Protein AF-A0A544U7P2-F1 (afdb_monomer_lite)

pLDDT: mean 89.32, std 10.21, range [61.12, 98.06]

Organism: Lysinibacillus sphaericus (NCBI:txid1421)

Secondary structure (DSSP, 8-state):
-EEEEEEEETTEEEEEEESSSSS--EEEEEE---HHHH--------PPPPPHHHHHHHHHHHHHHHHHHHHHT-

Sequence (74 aa):
MTILREYEENGYKITEYTNDGETVSARIKEQILTNDDIFPSEPVEVQPKPTLEEMQAQTLLNTEVLIAMKNIGV

Foldseek 3Di:
DAWLDWDDDPQWIKTFDDDPNPDTPDIDTHGNDDPVNVDPDDDDDDDDDDDPVRVVVVVVVVVVVVVVCVVVPD

Structure (mmCIF, N/CA/C/O backbone):
data_AF-A0A544U7P2-F1
#
_entry.id   AF-A0A544U7P2-F1
#
loop_
_atom_site.group_PDB
_atom_site.id
_atom_site.type_symbol
_atom_site.label_atom_id
_atom_site.label_alt_id
_atom_site.label_comp_id
_atom_site.label_asym_id
_atom_site.label_entity_id
_atom_site.la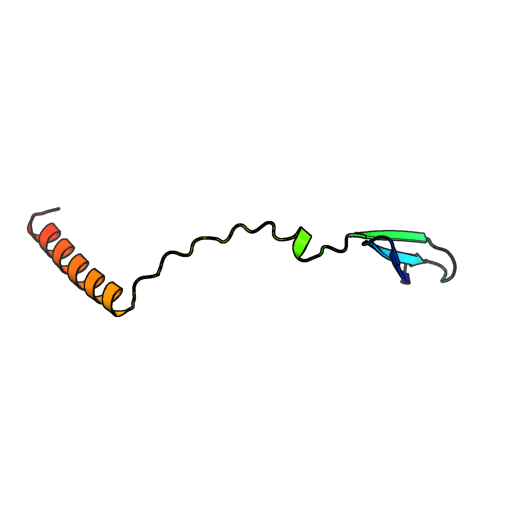bel_seq_id
_atom_site.pdbx_PDB_ins_code
_atom_site.Cartn_x
_atom_site.Cartn_y
_atom_site.Cartn_z
_atom_site.occupancy
_atom_site.B_iso_or_equiv
_atom_site.auth_seq_id
_atom_site.auth_comp_id
_atom_site.auth_asym_id
_atom_site.auth_atom_id
_atom_site.pdbx_PDB_model_num
ATOM 1 N N . MET A 1 1 ? 5.516 -11.280 -32.841 1.00 77.25 1 MET A N 1
ATOM 2 C CA . MET A 1 1 ? 5.865 -10.061 -32.097 1.00 77.25 1 MET A CA 1
ATOM 3 C C . MET A 1 1 ? 6.861 -10.403 -31.004 1.00 77.25 1 MET A C 1
ATOM 5 O O . MET A 1 1 ? 6.511 -11.085 -30.048 1.00 77.25 1 MET A O 1
ATOM 9 N N . THR A 1 2 ? 8.107 -9.988 -31.192 1.00 92.81 2 THR A N 1
ATOM 10 C CA . THR A 1 2 ? 9.224 -10.152 -30.248 1.00 92.81 2 THR A CA 1
ATOM 11 C C . THR A 1 2 ? 9.874 -8.795 -30.004 1.00 92.81 2 THR A C 1
ATOM 13 O O . THR A 1 2 ? 9.679 -7.871 -30.793 1.00 92.81 2 THR A O 1
ATOM 16 N N . ILE A 1 3 ? 10.623 -8.649 -28.911 1.00 94.25 3 ILE A N 1
ATOM 17 C CA . ILE A 1 3 ? 11.360 -7.411 -28.627 1.00 94.25 3 ILE A CA 1
ATOM 18 C C . ILE A 1 3 ? 12.508 -7.289 -29.633 1.00 94.25 3 ILE A C 1
ATOM 20 O O . ILE A 1 3 ? 13.289 -8.224 -29.792 1.00 94.25 3 ILE A O 1
ATOM 24 N N . LEU A 1 4 ? 12.586 -6.147 -30.312 1.00 95.69 4 LEU A N 1
ATOM 25 C CA . LEU A 1 4 ? 13.695 -5.791 -31.194 1.00 95.69 4 LEU A CA 1
ATOM 26 C C . LEU A 1 4 ? 14.812 -5.114 -30.395 1.00 95.69 4 LEU A C 1
ATOM 28 O O . LEU A 1 4 ? 15.974 -5.490 -30.513 1.00 95.69 4 LEU A O 1
ATOM 32 N N . ARG A 1 5 ? 14.459 -4.115 -29.576 1.00 94.81 5 ARG A N 1
ATOM 33 C CA . ARG A 1 5 ? 15.399 -3.398 -28.703 1.00 94.81 5 ARG A CA 1
ATOM 34 C C . ARG A 1 5 ? 14.688 -2.679 -27.561 1.00 94.81 5 ARG A C 1
ATOM 36 O O . ARG A 1 5 ? 13.537 -2.263 -27.701 1.00 94.81 5 ARG A O 1
ATOM 43 N N . GLU A 1 6 ? 15.420 -2.497 -26.468 1.00 95.56 6 GLU A N 1
ATOM 44 C CA . GLU A 1 6 ? 15.019 -1.692 -25.313 1.00 95.56 6 GLU A CA 1
ATOM 45 C C . GLU A 1 6 ? 16.086 -0.636 -25.029 1.00 95.56 6 GLU A C 1
ATOM 47 O O . GLU A 1 6 ? 17.280 -0.931 -25.094 1.00 95.56 6 GLU A O 1
ATOM 52 N N . TYR A 1 7 ? 15.663 0.593 -24.743 1.00 96.38 7 TYR A N 1
ATOM 53 C CA . TYR A 1 7 ? 16.568 1.691 -24.408 1.00 96.38 7 TYR A CA 1
ATOM 54 C C . TYR A 1 7 ? 15.858 2.775 -23.597 1.00 96.38 7 TYR A C 1
ATOM 56 O O . TYR A 1 7 ? 14.631 2.869 -23.599 1.00 96.38 7 TYR A O 1
ATOM 64 N N . GLU A 1 8 ? 16.635 3.608 -22.913 1.00 95.00 8 GLU A N 1
ATOM 65 C CA . GLU A 1 8 ? 16.123 4.764 -22.178 1.00 95.00 8 GLU A CA 1
ATOM 66 C C . GLU A 1 8 ? 16.255 6.038 -23.019 1.00 95.00 8 GLU A C 1
ATOM 68 O O . GLU A 1 8 ? 17.284 6.286 -23.648 1.00 95.00 8 GLU A O 1
ATOM 73 N N . GLU A 1 9 ? 15.206 6.857 -23.038 1.00 93.62 9 GLU A N 1
ATOM 74 C CA . GLU A 1 9 ? 15.172 8.125 -23.766 1.00 93.62 9 GLU A CA 1
ATOM 75 C C . GLU A 1 9 ? 14.339 9.142 -22.978 1.00 93.62 9 GLU A C 1
ATOM 77 O O . GLU A 1 9 ? 13.144 8.946 -22.767 1.00 93.62 9 GLU A O 1
ATOM 82 N N . ASN A 1 10 ? 14.962 10.248 -22.554 1.00 89.69 10 ASN A N 1
ATOM 83 C CA . ASN A 1 10 ? 14.300 11.372 -21.873 1.00 89.69 10 ASN A CA 1
ATOM 84 C C . ASN A 1 10 ? 13.467 10.979 -20.631 1.00 89.69 10 ASN A C 1
ATOM 86 O O . ASN A 1 10 ? 12.375 11.507 -20.436 1.00 89.69 10 ASN A O 1
ATOM 90 N N . GLY A 1 11 ? 13.956 10.046 -19.807 1.00 89.12 11 GLY A N 1
ATOM 91 C CA . GLY A 1 11 ? 13.234 9.582 -18.612 1.00 89.12 11 GLY A CA 1
ATOM 92 C C . GLY A 1 11 ? 12.106 8.588 -18.904 1.00 89.12 11 GLY A C 1
ATOM 93 O O . GLY A 1 11 ? 11.257 8.347 -18.051 1.00 89.12 11 GLY A O 1
ATOM 94 N N . TYR A 1 12 ? 12.086 8.002 -20.102 1.00 93.88 12 TYR A N 1
ATOM 95 C CA . TYR A 1 12 ? 11.184 6.915 -20.462 1.00 93.88 12 TYR A CA 1
ATOM 96 C C . TYR A 1 12 ? 11.977 5.665 -20.819 1.00 93.88 12 TYR A C 1
ATOM 98 O O . TYR A 1 12 ? 12.976 5.742 -21.537 1.00 93.88 12 TYR A O 1
ATOM 106 N N . LYS A 1 13 ? 11.480 4.504 -20.394 1.00 96.00 13 LYS A N 1
ATOM 107 C CA . LYS A 1 13 ? 11.875 3.219 -20.957 1.00 96.00 13 LYS A CA 1
ATOM 108 C C . LYS A 1 13 ? 11.111 3.020 -22.264 1.00 96.00 13 LYS A C 1
ATOM 110 O O . LYS A 1 13 ? 9.880 3.066 -22.301 1.00 96.00 13 LYS A O 1
ATOM 115 N N . ILE A 1 14 ? 11.846 2.832 -23.351 1.00 97.38 14 ILE A N 1
ATOM 116 C CA . ILE A 1 14 ? 11.309 2.574 -24.682 1.00 97.38 14 ILE A CA 1
ATOM 117 C C . ILE A 1 14 ? 11.533 1.102 -25.020 1.00 97.38 14 ILE A C 1
ATOM 119 O O . ILE A 1 14 ? 12.673 0.639 -25.030 1.00 97.38 14 ILE A O 1
ATOM 123 N N . THR A 1 15 ? 10.461 0.397 -25.375 1.00 96.75 15 THR A N 1
ATOM 124 C CA . THR A 1 15 ? 10.530 -0.979 -25.889 1.00 96.75 15 THR A CA 1
ATOM 125 C C . THR A 1 15 ? 9.955 -1.010 -27.299 1.00 96.75 15 THR A C 1
ATOM 127 O O . THR A 1 15 ? 8.782 -0.694 -27.520 1.00 96.75 15 THR A O 1
ATOM 130 N N . GLU A 1 16 ? 10.786 -1.381 -28.270 1.00 97.00 16 GLU A N 1
ATOM 131 C CA . GLU A 1 16 ? 10.388 -1.553 -29.666 1.00 97.00 16 GLU A CA 1
ATOM 132 C C . GLU A 1 16 ? 10.261 -3.038 -30.003 1.00 97.00 16 GLU A C 1
ATOM 134 O O . GLU A 1 16 ? 11.120 -3.849 -29.655 1.00 97.00 16 GLU A O 1
ATOM 139 N N . TYR A 1 17 ? 9.184 -3.389 -30.699 1.00 96.50 17 TYR A N 1
ATOM 140 C CA . TYR A 1 17 ? 8.855 -4.753 -31.094 1.00 96.50 17 TYR A CA 1
ATOM 141 C C . TYR A 1 17 ? 8.949 -4.920 -32.604 1.00 96.50 17 TYR A C 1
ATOM 143 O O . TYR A 1 17 ? 8.725 -3.971 -33.354 1.00 96.50 17 TYR A O 1
ATOM 151 N N . THR A 1 18 ? 9.204 -6.150 -33.033 1.00 96.25 18 THR A N 1
ATOM 152 C CA . THR A 1 18 ? 9.260 -6.558 -34.437 1.00 96.25 18 THR A CA 1
ATOM 153 C C . THR A 1 18 ? 8.446 -7.830 -34.684 1.00 96.25 18 THR A C 1
ATOM 155 O O . THR A 1 18 ? 8.209 -8.638 -33.774 1.00 96.25 18 THR A O 1
ATOM 158 N N . ASN A 1 19 ? 8.006 -8.010 -35.929 1.00 93.69 19 ASN A N 1
ATOM 159 C CA . ASN A 1 19 ? 7.420 -9.257 -36.421 1.00 93.69 19 ASN A CA 1
ATOM 160 C C . ASN A 1 19 ? 8.353 -10.022 -37.372 1.00 93.69 19 ASN A C 1
ATOM 162 O O . ASN A 1 19 ? 8.156 -11.223 -37.534 1.00 93.69 19 ASN A O 1
ATOM 166 N N . ASP A 1 20 ? 9.339 -9.355 -37.974 1.00 92.19 20 ASP A N 1
ATOM 167 C CA . ASP A 1 20 ? 10.239 -9.890 -39.007 1.00 92.19 20 ASP A CA 1
ATOM 168 C C . ASP A 1 20 ? 11.718 -9.935 -38.577 1.00 92.19 20 ASP A C 1
ATOM 170 O O . ASP A 1 20 ? 12.537 -10.522 -39.274 1.00 92.19 20 ASP A O 1
ATOM 174 N N . GLY A 1 21 ? 12.059 -9.364 -37.419 1.00 87.69 21 GLY A N 1
ATOM 175 C CA . GLY A 1 21 ? 13.426 -9.305 -36.898 1.00 87.69 21 GLY A CA 1
ATOM 176 C C . GLY A 1 21 ? 14.204 -8.052 -37.303 1.00 87.69 21 GLY A C 1
ATOM 177 O O . GLY A 1 21 ? 15.270 -7.818 -36.740 1.00 87.69 21 GLY A O 1
ATOM 178 N N . GLU A 1 22 ? 13.681 -7.227 -38.214 1.00 89.50 22 GLU A N 1
ATOM 179 C CA . GLU A 1 22 ? 14.396 -6.062 -38.758 1.00 89.50 22 GLU A CA 1
ATOM 180 C C . GLU A 1 22 ? 13.597 -4.761 -38.622 1.00 89.50 22 GLU A C 1
ATOM 182 O O . GLU A 1 22 ? 14.160 -3.719 -38.279 1.00 89.50 22 GLU A O 1
ATOM 187 N N . THR A 1 23 ? 12.282 -4.798 -38.852 1.00 92.94 23 THR A N 1
ATOM 188 C CA . THR A 1 23 ? 11.426 -3.609 -38.846 1.00 92.94 23 THR A CA 1
ATOM 189 C C . THR A 1 23 ? 10.690 -3.434 -37.523 1.00 92.94 23 THR A C 1
ATOM 191 O O . THR A 1 23 ? 10.265 -4.392 -36.869 1.00 92.94 23 THR A O 1
ATOM 194 N N . VAL A 1 24 ? 10.527 -2.174 -37.112 1.00 93.06 24 VAL A N 1
ATOM 195 C CA . VAL A 1 24 ? 9.751 -1.821 -35.921 1.00 93.06 24 VAL A CA 1
ATOM 196 C C . VAL A 1 24 ? 8.263 -1.912 -36.257 1.00 93.06 24 VAL A C 1
ATOM 198 O O . VAL A 1 24 ? 7.748 -1.125 -37.048 1.00 93.06 24 VAL A O 1
ATOM 201 N N . SER A 1 25 ? 7.561 -2.846 -35.619 1.00 93.69 25 SER A N 1
ATOM 202 C CA . SER A 1 25 ? 6.114 -3.032 -35.755 1.00 93.69 25 SER A CA 1
ATOM 203 C C . SER A 1 25 ? 5.311 -2.322 -34.663 1.00 93.69 25 SER A C 1
ATOM 205 O O . SER A 1 25 ? 4.150 -1.989 -34.879 1.00 93.69 25 SER A O 1
ATOM 207 N N . ALA A 1 26 ? 5.896 -2.109 -33.480 1.00 94.31 26 ALA A N 1
ATOM 208 C CA . ALA A 1 26 ?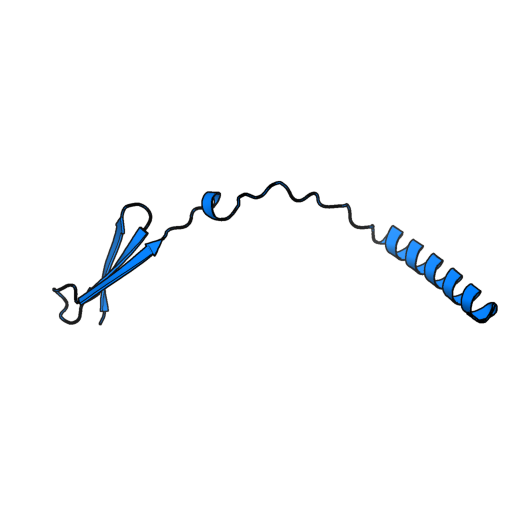 5.260 -1.381 -32.381 1.00 94.31 26 ALA A CA 1
ATOM 209 C C . ALA A 1 26 ? 6.299 -0.746 -31.450 1.00 94.31 26 ALA A C 1
ATOM 211 O O . ALA A 1 26 ? 7.403 -1.267 -31.299 1.00 94.31 26 ALA A O 1
ATOM 212 N N . ARG A 1 27 ? 5.921 0.351 -30.786 1.00 94.88 27 ARG A N 1
ATOM 213 C CA . ARG A 1 27 ? 6.754 1.065 -29.810 1.00 94.88 27 ARG A CA 1
ATOM 214 C C . ARG A 1 27 ? 5.937 1.379 -28.559 1.00 94.88 27 ARG A C 1
ATOM 216 O O . ARG A 1 27 ? 4.904 2.036 -28.659 1.00 94.88 27 ARG A O 1
ATOM 223 N N . ILE A 1 28 ? 6.413 0.933 -27.399 1.00 95.75 28 ILE A N 1
ATOM 224 C CA . ILE A 1 28 ? 5.847 1.242 -26.079 1.00 95.75 28 ILE A CA 1
ATOM 225 C C . ILE A 1 28 ? 6.771 2.237 -25.369 1.00 95.75 28 ILE A C 1
ATOM 227 O O . ILE A 1 28 ? 7.992 2.166 -25.522 1.00 95.75 28 ILE A O 1
ATOM 231 N N . LYS A 1 29 ? 6.180 3.182 -24.628 1.00 95.75 29 LYS A N 1
ATOM 232 C CA . LYS A 1 29 ? 6.891 4.157 -23.793 1.00 95.75 29 LYS A CA 1
ATOM 233 C C . LYS A 1 29 ? 6.364 4.078 -22.365 1.00 95.75 29 LYS A C 1
ATOM 235 O O . LYS A 1 29 ? 5.180 4.323 -22.148 1.00 95.75 29 LYS A O 1
ATOM 240 N N . GLU A 1 30 ? 7.235 3.774 -21.416 1.00 93.50 30 GLU A N 1
ATOM 241 C CA . GLU A 1 30 ? 6.916 3.715 -19.988 1.00 93.50 30 GLU A CA 1
ATOM 242 C C . GLU A 1 30 ? 7.690 4.816 -19.264 1.00 93.50 30 GLU A C 1
ATOM 244 O O . GLU A 1 30 ? 8.892 4.961 -19.472 1.00 93.50 30 GLU A O 1
ATOM 249 N N . GLN A 1 31 ? 7.013 5.630 -18.453 1.00 91.94 31 GLN A N 1
ATOM 250 C CA . GLN A 1 31 ? 7.675 6.687 -17.688 1.00 91.94 31 GLN A CA 1
ATOM 251 C C . GLN A 1 31 ? 8.504 6.070 -16.559 1.00 91.94 31 GLN A C 1
ATOM 253 O O . GLN A 1 31 ? 7.998 5.251 -15.793 1.00 91.94 31 GLN A O 1
ATOM 258 N N . ILE A 1 32 ? 9.765 6.483 -16.441 1.00 88.56 32 ILE A N 1
ATOM 259 C CA . ILE A 1 32 ? 10.616 6.116 -15.312 1.00 88.56 32 ILE A CA 1
ATOM 260 C C . ILE A 1 32 ? 10.280 7.083 -14.179 1.00 88.56 32 ILE A C 1
ATOM 262 O O . ILE A 1 32 ? 10.618 8.262 -14.244 1.00 88.56 32 ILE A O 1
ATOM 266 N N . LEU A 1 33 ? 9.568 6.591 -13.169 1.00 84.94 33 LEU A N 1
ATOM 267 C CA . LEU A 1 33 ? 9.265 7.360 -11.964 1.00 84.94 33 LEU A CA 1
ATOM 268 C C . LEU A 1 33 ? 10.470 7.321 -11.023 1.00 84.94 33 LEU A C 1
ATOM 270 O O . LEU A 1 33 ? 11.007 6.246 -10.743 1.00 84.94 33 LEU A O 1
ATOM 274 N N . THR A 1 34 ? 10.888 8.481 -10.525 1.00 76.94 34 THR A N 1
ATOM 275 C CA . THR A 1 34 ? 11.925 8.591 -9.493 1.00 76.94 34 THR A CA 1
ATOM 276 C C . THR A 1 34 ? 11.298 8.699 -8.101 1.00 76.94 34 THR A C 1
ATOM 278 O O . THR A 1 34 ? 10.105 8.962 -7.964 1.00 76.94 34 THR A O 1
ATOM 281 N N . ASN A 1 35 ? 12.081 8.482 -7.037 1.00 71.50 35 ASN A N 1
ATOM 282 C CA . ASN A 1 35 ? 11.566 8.594 -5.662 1.00 71.50 35 ASN A CA 1
ATOM 283 C C . ASN A 1 35 ? 10.995 9.990 -5.355 1.00 71.50 35 ASN A C 1
ATOM 285 O O . ASN A 1 35 ? 10.020 10.091 -4.613 1.00 71.50 35 ASN A O 1
ATOM 289 N N . ASP A 1 36 ? 11.550 11.034 -5.973 1.00 67.38 36 ASP A N 1
ATOM 290 C CA . ASP A 1 36 ? 11.075 12.413 -5.827 1.00 67.38 36 ASP A CA 1
ATOM 291 C C . ASP A 1 36 ? 9.692 12.621 -6.479 1.00 67.38 36 ASP A C 1
ATOM 293 O O . ASP A 1 36 ? 8.916 13.458 -6.022 1.00 67.38 36 ASP A O 1
ATOM 297 N N . ASP A 1 37 ? 9.340 11.820 -7.495 1.00 70.31 37 ASP A N 1
ATOM 298 C CA . ASP A 1 37 ? 8.034 11.872 -8.171 1.00 70.31 37 ASP A CA 1
ATOM 299 C C . ASP A 1 37 ? 6.929 11.135 -7.393 1.00 70.31 37 ASP A C 1
ATOM 301 O O . ASP A 1 37 ? 5.742 11.410 -7.571 1.00 70.31 37 ASP A O 1
ATOM 305 N N . ILE A 1 38 ? 7.305 10.169 -6.548 1.00 67.31 38 ILE A N 1
ATOM 306 C CA . ILE A 1 38 ? 6.366 9.269 -5.856 1.00 67.31 38 ILE A C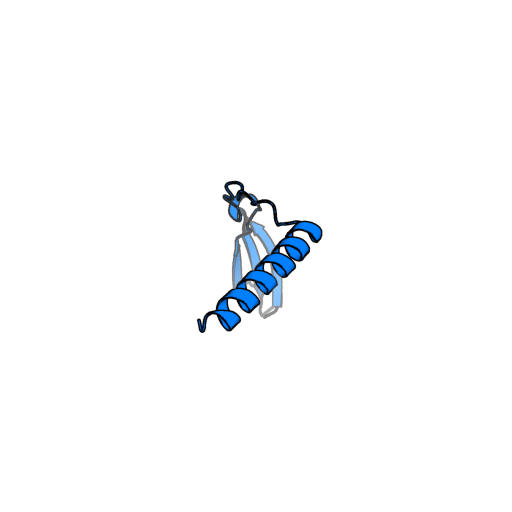A 1
ATOM 307 C C . ILE A 1 38 ? 6.005 9.801 -4.458 1.00 67.31 38 ILE A C 1
ATOM 309 O O . ILE A 1 38 ? 4.923 9.503 -3.949 1.00 67.31 38 ILE A O 1
ATOM 313 N N . PHE A 1 39 ? 6.864 10.624 -3.847 1.00 63.19 39 PHE A N 1
ATOM 314 C CA . PHE A 1 39 ? 6.673 11.112 -2.480 1.00 63.19 39 PHE A CA 1
ATOM 315 C C . PHE A 1 39 ? 6.841 12.635 -2.348 1.00 63.19 39 PHE A C 1
ATOM 317 O O . PHE A 1 39 ? 7.899 13.101 -1.929 1.00 63.19 39 PHE A O 1
ATOM 324 N N . PRO A 1 40 ? 5.785 13.446 -2.521 1.00 65.06 40 PRO A N 1
ATOM 325 C CA . PRO A 1 40 ? 5.697 14.703 -1.794 1.00 65.06 40 PRO A CA 1
ATOM 326 C C . PRO A 1 40 ? 5.230 14.381 -0.365 1.00 65.06 40 PRO A C 1
ATOM 328 O O . PRO A 1 40 ? 4.077 14.615 -0.016 1.00 65.06 40 PRO A O 1
ATOM 331 N N . SER A 1 41 ? 6.064 13.738 0.457 1.00 61.12 41 SER A N 1
ATOM 332 C CA . SER A 1 41 ? 5.6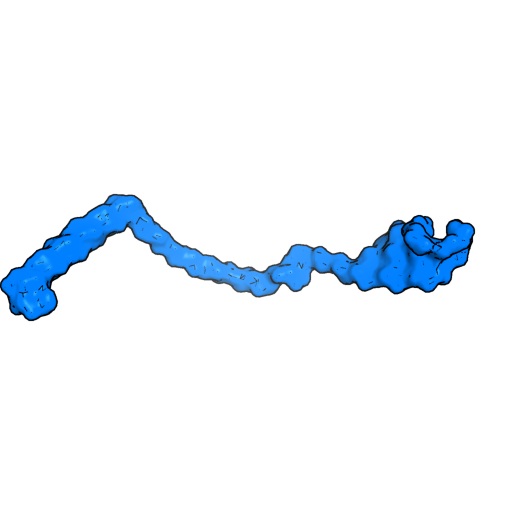54 13.389 1.822 1.00 61.12 41 SER A CA 1
ATOM 333 C C . SER A 1 41 ? 6.107 14.466 2.797 1.00 61.12 41 SER A C 1
ATOM 335 O O . SER A 1 41 ? 7.256 14.471 3.245 1.00 61.12 41 SER A O 1
ATOM 337 N N . GLU A 1 42 ? 5.185 15.353 3.167 1.00 70.00 42 GLU A N 1
ATOM 338 C CA . GLU A 1 42 ? 5.264 15.984 4.481 1.00 70.00 42 GLU A CA 1
ATOM 339 C C . GLU A 1 42 ? 5.403 14.868 5.536 1.00 70.00 42 GLU A C 1
ATOM 341 O O . GLU A 1 42 ? 4.751 13.822 5.414 1.00 70.00 42 GLU A O 1
ATOM 346 N N . PRO A 1 43 ? 6.288 15.019 6.534 1.00 74.12 43 PRO A N 1
ATOM 347 C CA . PRO A 1 43 ? 6.477 13.993 7.546 1.00 74.12 43 PRO A CA 1
ATOM 348 C C . PRO A 1 43 ? 5.153 13.749 8.275 1.00 74.12 43 PRO A C 1
ATOM 350 O O . PRO A 1 43 ? 4.601 14.647 8.905 1.00 74.12 43 PRO A O 1
ATO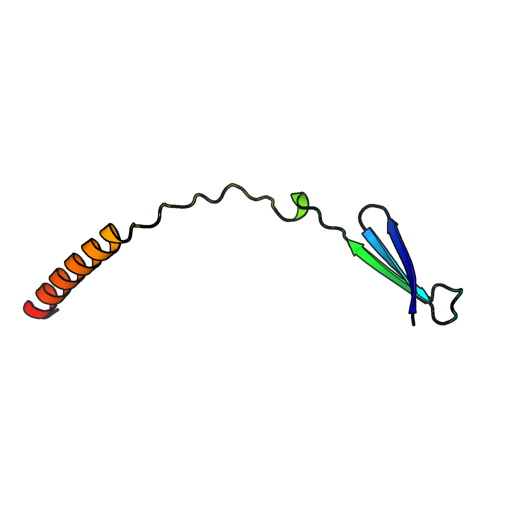M 353 N N . VAL A 1 44 ? 4.641 12.521 8.189 1.00 75.94 44 VAL A N 1
ATOM 354 C CA . VAL A 1 44 ? 3.460 12.110 8.951 1.00 75.94 44 VAL A CA 1
ATOM 355 C C . VAL A 1 44 ? 3.854 12.074 10.424 1.00 75.94 44 VAL A C 1
ATOM 357 O O . VAL A 1 44 ? 4.683 11.254 10.825 1.00 75.94 44 VAL A O 1
ATOM 360 N N . GLU A 1 45 ? 3.273 12.958 11.234 1.00 78.81 45 GLU A N 1
ATOM 361 C CA . GLU A 1 45 ? 3.449 12.926 12.684 1.00 78.81 45 GLU A CA 1
ATOM 362 C C . GLU A 1 45 ? 2.907 11.601 13.235 1.00 78.81 45 GLU A C 1
ATOM 364 O O . GLU A 1 45 ? 1.703 11.333 13.226 1.00 78.81 45 GLU A O 1
ATOM 369 N N . VAL A 1 46 ? 3.809 10.738 13.703 1.00 79.56 46 VAL A N 1
ATOM 370 C CA . VAL A 1 46 ? 3.433 9.460 14.308 1.00 79.56 46 VAL A CA 1
ATOM 371 C C . VAL A 1 46 ? 3.216 9.693 15.795 1.00 79.56 46 VAL A C 1
ATOM 373 O O . VAL A 1 46 ? 4.166 9.951 16.534 1.00 79.56 46 VAL A O 1
ATOM 376 N N . GLN A 1 47 ? 1.969 9.594 16.251 1.00 83.25 47 GLN A N 1
ATOM 377 C CA . GLN A 1 47 ? 1.696 9.615 17.686 1.00 83.25 47 GLN A CA 1
ATOM 378 C C . GLN A 1 47 ? 2.296 8.363 18.349 1.00 83.25 47 GLN A C 1
ATOM 380 O O . GLN A 1 47 ? 2.229 7.270 17.767 1.00 83.25 47 GLN A O 1
ATOM 385 N N . PRO A 1 48 ? 2.881 8.491 19.554 1.00 84.19 48 PRO A N 1
ATOM 386 C CA . PRO A 1 48 ? 3.394 7.342 20.282 1.00 84.19 48 PRO A CA 1
ATOM 387 C C . PRO A 1 48 ? 2.251 6.366 20.569 1.00 84.19 48 PRO A C 1
ATOM 389 O O . PRO A 1 48 ? 1.165 6.756 20.998 1.00 84.19 48 PRO A O 1
ATOM 392 N N . LYS A 1 49 ? 2.496 5.081 20.311 1.00 90.38 49 LYS A N 1
ATOM 393 C CA . LYS A 1 49 ? 1.565 4.021 20.703 1.00 90.38 49 LYS A CA 1
ATOM 394 C C . LYS A 1 49 ? 1.735 3.735 22.198 1.00 90.38 49 LYS A C 1
ATOM 396 O O . LYS A 1 49 ? 2.877 3.774 22.660 1.00 90.38 49 LYS A O 1
ATOM 401 N N . PRO A 1 50 ? 0.652 3.401 22.919 1.00 90.25 50 PRO A N 1
ATOM 402 C CA . PRO A 1 50 ? 0.758 2.969 24.306 1.00 90.25 50 PRO A CA 1
ATOM 403 C C . PRO A 1 50 ? 1.694 1.764 24.453 1.00 90.25 50 PRO A C 1
ATOM 405 O O . PRO A 1 50 ? 1.746 0.906 23.563 1.00 90.25 50 PRO A O 1
ATOM 408 N N . THR A 1 51 ? 2.413 1.677 25.570 1.00 95.00 51 THR A N 1
ATOM 409 C CA . THR A 1 51 ? 3.211 0.492 25.907 1.00 95.00 51 THR A CA 1
ATOM 410 C C . THR A 1 51 ? 2.316 -0.680 26.313 1.00 95.00 51 THR A C 1
ATOM 412 O O . THR A 1 51 ? 1.117 -0.529 26.563 1.00 95.00 51 THR A O 1
ATOM 415 N N . LEU A 1 52 ? 2.895 -1.881 26.404 1.00 96.00 52 LEU A N 1
ATOM 416 C CA . LEU A 1 52 ? 2.167 -3.066 26.859 1.00 96.00 52 LEU A CA 1
ATOM 417 C C . LEU A 1 52 ? 1.619 -2.877 28.281 1.00 96.00 52 LEU A C 1
ATOM 419 O O . LEU A 1 52 ? 0.484 -3.252 28.561 1.00 96.00 52 LEU A O 1
ATOM 423 N N . GLU A 1 53 ? 2.412 -2.271 29.158 1.00 96.88 53 GLU A N 1
ATOM 424 C CA . GLU A 1 53 ? 2.052 -1.975 30.542 1.00 96.88 53 GLU A CA 1
ATOM 425 C C . GLU A 1 53 ? 0.883 -0.985 30.606 1.00 96.88 53 GLU A C 1
ATOM 427 O O . GLU A 1 53 ? -0.069 -1.205 31.354 1.00 96.88 53 GLU A O 1
ATOM 432 N N . GLU A 1 54 ? 0.904 0.064 29.778 1.00 96.75 54 GLU A N 1
ATOM 433 C CA . GLU A 1 54 ? -0.195 1.032 29.676 1.00 96.75 54 GLU A CA 1
ATOM 434 C C . GLU A 1 54 ? -1.481 0.368 29.166 1.00 96.75 54 GLU A C 1
ATOM 436 O O . GLU A 1 54 ? -2.562 0.589 29.714 1.00 96.75 54 GLU A O 1
ATOM 441 N N . MET A 1 55 ? -1.375 -0.518 28.170 1.00 96.94 55 MET A N 1
ATOM 442 C CA . MET A 1 55 ? -2.517 -1.292 27.675 1.00 96.94 55 MET A CA 1
ATOM 443 C C . MET A 1 55 ? -3.086 -2.242 28.737 1.00 96.94 55 MET A C 1
ATOM 445 O O . MET A 1 55 ? -4.308 -2.383 28.856 1.00 96.94 55 MET A O 1
ATOM 449 N N . GLN A 1 56 ? -2.225 -2.898 29.517 1.00 97.31 56 GLN A N 1
ATOM 450 C CA . GLN A 1 56 ? -2.636 -3.781 30.610 1.00 97.31 56 GLN A CA 1
ATOM 451 C C . GLN A 1 56 ? -3.345 -2.996 31.717 1.00 97.31 56 GLN A C 1
ATOM 453 O O . GLN A 1 56 ? -4.436 -3.387 32.136 1.00 97.31 56 GLN A O 1
ATOM 458 N N . ALA A 1 57 ? -2.783 -1.858 32.134 1.00 97.69 57 ALA A N 1
ATOM 459 C CA . ALA A 1 57 ? -3.398 -0.972 33.118 1.00 97.69 57 ALA A CA 1
ATOM 460 C C . ALA A 1 57 ? -4.768 -0.459 32.643 1.00 97.69 57 ALA A C 1
ATOM 462 O O . ALA A 1 57 ? -5.745 -0.520 33.391 1.00 97.69 57 ALA A O 1
ATOM 463 N N . GLN A 1 58 ? -4.874 -0.041 31.377 1.00 96.50 58 GLN A N 1
ATOM 464 C CA . GLN A 1 58 ? -6.142 0.395 30.791 1.00 96.50 58 GLN A CA 1
ATOM 465 C C . GLN A 1 58 ? -7.178 -0.735 30.749 1.00 96.50 58 GLN A C 1
ATOM 467 O O . GLN A 1 58 ? -8.362 -0.503 30.984 1.00 96.50 58 GLN A O 1
ATOM 472 N N . THR A 1 59 ? -6.749 -1.966 30.472 1.00 97.38 59 THR A N 1
ATOM 473 C CA . THR A 1 59 ? -7.638 -3.137 30.446 1.00 97.38 59 THR A CA 1
ATOM 474 C C . THR A 1 59 ? -8.209 -3.439 31.829 1.00 97.38 59 THR A C 1
ATOM 476 O O . THR A 1 59 ? -9.409 -3.703 31.953 1.00 97.38 59 THR A O 1
ATOM 479 N N . LEU A 1 60 ? -7.375 -3.369 32.872 1.00 98.06 60 LEU A N 1
ATOM 480 C CA . LEU A 1 60 ? -7.816 -3.541 34.257 1.00 98.06 60 LEU A CA 1
ATOM 481 C C . LEU A 1 60 ? -8.848 -2.473 34.630 1.00 98.06 60 LEU A C 1
ATOM 483 O O . LEU A 1 60 ? -9.952 -2.817 35.049 1.00 98.06 60 LEU A O 1
ATOM 487 N N . LEU A 1 61 ? -8.537 -1.202 34.360 1.00 97.94 61 LEU A N 1
ATOM 488 C CA . LEU A 1 61 ? -9.442 -0.088 34.635 1.00 97.94 61 LEU A CA 1
ATOM 489 C C . LEU A 1 61 ? -10.780 -0.236 33.893 1.00 97.94 61 LEU A C 1
ATOM 491 O O . LEU A 1 61 ? -11.845 -0.105 34.492 1.00 97.94 61 LEU A O 1
ATOM 495 N N . ASN A 1 62 ? -10.743 -0.565 32.599 1.00 97.56 62 ASN A N 1
ATOM 496 C CA . ASN A 1 62 ? -11.951 -0.787 31.800 1.00 97.56 62 ASN A CA 1
ATOM 497 C C . ASN A 1 62 ? -12.816 -1.908 32.384 1.00 97.56 62 ASN A C 1
ATOM 499 O O . ASN A 1 62 ? -14.040 -1.801 32.404 1.00 97.56 62 ASN A O 1
ATOM 503 N N . THR A 1 63 ? -12.189 -2.975 32.877 1.00 97.56 63 THR A N 1
ATOM 504 C CA . THR A 1 63 ? -12.899 -4.103 33.485 1.00 97.56 63 THR A CA 1
ATOM 505 C C . THR A 1 63 ? -13.591 -3.686 34.782 1.00 97.56 63 THR A C 1
ATOM 507 O O . THR A 1 63 ? -14.760 -4.016 34.977 1.00 97.56 63 THR A O 1
ATOM 510 N N . GLU A 1 64 ? -12.916 -2.920 35.641 1.00 97.12 64 GLU A N 1
ATOM 511 C CA . GLU A 1 64 ? -13.509 -2.378 36.871 1.00 97.12 64 GLU A CA 1
ATOM 512 C C . GLU A 1 64 ? -14.718 -1.485 36.572 1.00 97.12 64 GLU A C 1
ATOM 514 O O . GLU A 1 64 ? -15.773 -1.642 37.192 1.00 97.12 64 GLU A O 1
ATOM 519 N N . VAL A 1 65 ? -14.601 -0.608 35.569 1.00 97.31 65 VAL A N 1
ATOM 520 C CA . VAL A 1 65 ? -15.702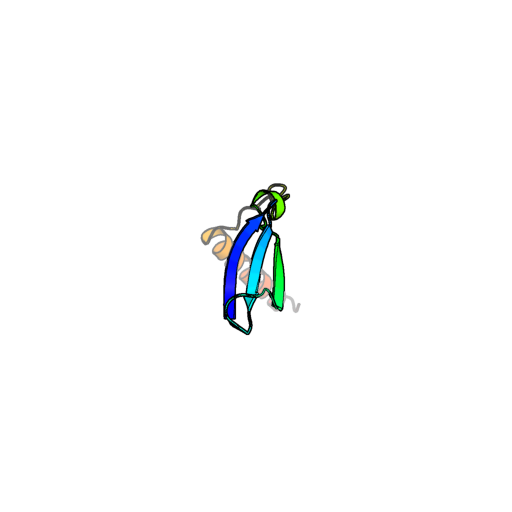 0.259 35.127 1.00 97.31 65 VAL A CA 1
ATOM 521 C C . VAL A 1 65 ? -16.884 -0.562 34.613 1.00 97.31 65 VAL A C 1
ATOM 523 O O . VAL A 1 65 ? -18.016 -0.315 35.024 1.00 97.31 65 VAL A O 1
ATOM 526 N N . LEU A 1 66 ? -16.646 -1.565 33.765 1.00 96.69 66 LEU A N 1
ATOM 527 C CA . LEU A 1 66 ? -17.711 -2.420 33.229 1.00 96.69 66 LEU A CA 1
ATOM 528 C C . LEU A 1 66 ? -18.430 -3.208 34.330 1.00 96.69 66 LEU A C 1
ATOM 530 O O . LEU A 1 66 ? -19.654 -3.340 34.302 1.00 96.69 66 LEU A O 1
ATOM 534 N N . ILE A 1 67 ? -17.693 -3.711 35.322 1.00 96.81 67 ILE A N 1
ATOM 535 C CA . ILE A 1 67 ? -18.281 -4.385 36.484 1.00 96.81 67 ILE A CA 1
ATOM 536 C C . ILE A 1 67 ? -19.134 -3.404 37.294 1.00 96.81 67 ILE A C 1
ATOM 538 O O . ILE A 1 67 ? -20.254 -3.743 37.679 1.00 96.81 67 ILE A O 1
ATOM 542 N N . ALA A 1 68 ? -18.636 -2.190 37.534 1.00 96.00 68 ALA A N 1
ATOM 543 C CA . ALA A 1 68 ? -19.386 -1.163 38.245 1.00 96.00 68 ALA A CA 1
ATOM 544 C C . ALA A 1 68 ? -20.680 -0.793 37.504 1.00 96.00 68 ALA A C 1
ATOM 546 O O . ALA A 1 68 ? -21.740 -0.774 38.126 1.00 96.00 68 ALA A O 1
ATOM 547 N N . MET A 1 69 ? -20.611 -0.587 36.183 1.00 95.69 69 MET A N 1
ATOM 548 C CA . MET A 1 69 ? -21.765 -0.316 35.314 1.00 95.69 69 MET A CA 1
ATOM 549 C C . MET A 1 69 ? -22.808 -1.434 35.387 1.00 95.69 69 MET A C 1
ATOM 551 O O . MET A 1 69 ? -23.979 -1.172 35.663 1.00 95.69 69 MET A O 1
ATOM 555 N N . LYS A 1 70 ? -22.363 -2.691 35.275 1.00 94.56 70 LYS A N 1
ATOM 556 C CA . LYS A 1 70 ? -23.229 -3.863 35.431 1.00 94.56 70 LYS A CA 1
ATOM 557 C C . LYS A 1 70 ? -23.932 -3.879 36.793 1.00 94.56 70 LYS A C 1
ATOM 559 O O . LYS A 1 70 ? -25.113 -4.205 36.871 1.00 94.56 70 LYS A O 1
ATOM 564 N N . ASN A 1 71 ? -23.222 -3.535 37.868 1.00 93.69 71 ASN A N 1
ATOM 565 C CA . ASN A 1 71 ? -23.776 -3.541 39.224 1.00 93.69 71 ASN A CA 1
ATOM 566 C C . ASN A 1 71 ? -24.819 -2.435 39.455 1.00 93.69 71 ASN A C 1
ATOM 568 O O . ASN A 1 71 ? -25.691 -2.607 40.305 1.00 93.69 71 ASN A O 1
ATOM 572 N N . ILE A 1 72 ? -24.750 -1.327 38.710 1.00 93.94 72 ILE A N 1
ATOM 573 C CA . ILE A 1 72 ? -25.732 -0.230 38.771 1.00 93.94 72 ILE A CA 1
ATOM 574 C C . ILE A 1 72 ? -26.832 -0.337 37.701 1.00 93.94 72 ILE A C 1
ATOM 576 O O . ILE A 1 72 ? -27.706 0.525 37.647 1.00 93.94 72 ILE A O 1
ATOM 580 N N . GLY A 1 73 ? -26.819 -1.395 36.884 1.00 81.06 73 GLY A N 1
ATOM 581 C CA . GLY A 1 73 ? -27.864 -1.686 35.899 1.00 81.06 73 GLY A CA 1
ATOM 582 C C . GLY A 1 73 ? -27.768 -0.892 34.591 1.00 81.06 73 GLY A C 1
ATOM 583 O O . GLY A 1 73 ? -28.808 -0.650 33.978 1.00 81.06 73 GLY A O 1
ATOM 584 N N . VAL A 1 74 ? -26.555 -0.490 34.187 1.00 65.75 74 VAL A N 1
ATOM 585 C CA . VAL A 1 74 ? -26.244 0.063 32.850 1.00 65.75 74 VAL A CA 1
ATOM 586 C C . VAL A 1 74 ? -25.787 -1.047 31.908 1.00 65.75 74 VAL A C 1
ATOM 588 O O . VAL A 1 74 ? -25.016 -1.924 32.364 1.00 65.75 74 VAL A O 1
#

Radius of gyration: 30.7 Å; chains: 1; bounding box: 44×26×78 Å